Protein AF-A0A6B9RFP9-F1 (afdb_monomer_lite)

Secondary structure (DSSP, 8-state):
-------GGGSPPP--HHHHHHHHHHHHHH--HHHIIIIIHHHHHHHHHHHH-

Radius of gyration: 15.95 Å; chains: 1; bounding box: 34×31×39 Å

pLDDT: mean 90.47, std 9.4, range [45.66, 96.94]

Foldseek 3Di:
DDDDDDPCVVVPDFQQVVLVVLLVVQCVVVVDPVRSVPPSVVVSVVVRVVSRD

Structure (mmCIF, N/CA/C/O backbone):
data_AF-A0A6B9RFP9-F1
#
_entry.id   AF-A0A6B9RFP9-F1
#
loop_
_atom_site.group_PDB
_atom_site.id
_atom_site.type_symbol
_atom_site.label_atom_id
_atom_site.label_alt_id
_atom_site.label_comp_id
_atom_site.label_asym_id
_atom_site.label_entity_id
_atom_site.label_seq_id
_atom_site.pdbx_PDB_ins_code
_atom_site.Cartn_x
_atom_site.Cartn_y
_atom_site.Cartn_z
_atom_site.occupancy
_atom_site.B_iso_or_equiv
_atom_site.auth_seq_id
_atom_site.auth_comp_id
_atom_site.auth_asym_id
_atom_site.auth_atom_id
_atom_site.pdbx_PDB_model_num
ATOM 1 N N . GLY A 1 1 ? 23.103 -22.728 -23.039 1.00 45.66 1 GLY A N 1
ATOM 2 C CA . GLY A 1 1 ? 21.955 -22.156 -22.315 1.00 45.66 1 GLY A CA 1
ATOM 3 C C . GLY A 1 1 ? 22.081 -20.653 -22.344 1.00 45.66 1 GLY A C 1
ATOM 4 O O . GLY A 1 1 ? 23.001 -20.143 -21.729 1.00 45.66 1 GLY A O 1
ATOM 5 N N . GLY A 1 2 ? 21.249 -19.963 -23.121 1.00 57.88 2 GLY A N 1
ATOM 6 C CA . GLY A 1 2 ? 21.281 -18.504 -23.243 1.00 57.88 2 GLY A CA 1
ATOM 7 C C . GLY A 1 2 ? 19.886 -17.949 -22.995 1.00 57.88 2 GLY A C 1
ATOM 8 O O . GLY A 1 2 ? 19.002 -18.129 -23.829 1.00 57.88 2 GLY A O 1
ATOM 9 N N . GLY A 1 3 ? 19.670 -17.347 -21.825 1.00 73.50 3 GLY A N 1
ATOM 10 C CA . GLY A 1 3 ? 18.437 -16.626 -21.516 1.00 73.50 3 GLY A CA 1
ATOM 11 C C . GLY A 1 3 ? 18.373 -15.320 -22.308 1.00 73.50 3 GLY A C 1
ATOM 12 O O . GLY A 1 3 ? 19.397 -14.688 -22.552 1.00 73.50 3 GLY A O 1
ATOM 13 N N . ARG A 1 4 ? 17.169 -14.924 -22.732 1.00 71.44 4 ARG A N 1
ATOM 14 C CA . ARG A 1 4 ? 16.937 -13.659 -23.442 1.00 71.44 4 ARG A CA 1
ATOM 15 C C . ARG A 1 4 ? 17.328 -12.491 -22.529 1.00 71.44 4 ARG A C 1
ATOM 17 O O . ARG A 1 4 ? 16.769 -12.354 -21.445 1.00 71.44 4 ARG A O 1
ATOM 24 N N . THR A 1 5 ? 18.274 -11.661 -22.959 1.00 77.44 5 THR A N 1
ATOM 25 C CA . THR A 1 5 ? 18.735 -10.484 -22.210 1.00 77.44 5 THR A CA 1
ATOM 26 C C . THR A 1 5 ? 17.760 -9.333 -22.418 1.00 77.44 5 THR A C 1
ATOM 28 O O . THR A 1 5 ? 17.896 -8.539 -23.349 1.00 77.44 5 THR A O 1
ATOM 31 N N . ILE A 1 6 ? 16.734 -9.280 -21.576 1.00 85.19 6 ILE A N 1
ATOM 32 C CA . ILE A 1 6 ? 15.816 -8.147 -21.520 1.00 85.19 6 ILE A CA 1
ATOM 33 C C . ILE A 1 6 ? 16.521 -7.002 -20.769 1.00 85.19 6 ILE A C 1
ATOM 35 O O . ILE A 1 6 ? 17.083 -7.257 -19.700 1.00 85.19 6 ILE A O 1
ATOM 39 N N . PRO A 1 7 ? 16.527 -5.759 -21.290 1.00 87.12 7 PRO A N 1
ATOM 40 C CA . PRO A 1 7 ? 17.131 -4.627 -20.596 1.00 87.12 7 PRO A CA 1
ATOM 41 C C . PRO A 1 7 ? 16.519 -4.465 -19.195 1.00 87.12 7 PRO A C 1
ATOM 43 O O . PRO A 1 7 ? 15.294 -4.521 -19.084 1.00 87.12 7 PRO A O 1
ATOM 46 N N . PRO A 1 8 ? 17.312 -4.200 -18.139 1.00 85.62 8 PRO A N 1
ATOM 47 C CA . PRO A 1 8 ? 16.800 -4.052 -16.773 1.00 85.62 8 PRO A CA 1
ATOM 48 C C . PRO A 1 8 ? 15.693 -3.003 -16.658 1.00 85.62 8 PRO A C 1
ATOM 50 O O . PRO A 1 8 ? 14.757 -3.198 -15.899 1.00 85.62 8 PRO A O 1
ATOM 53 N N . ASN A 1 9 ? 15.751 -1.950 -17.482 1.00 86.81 9 ASN A N 1
ATOM 54 C CA . ASN A 1 9 ? 14.734 -0.899 -17.568 1.00 86.81 9 ASN A CA 1
ATOM 55 C C . ASN A 1 9 ? 13.358 -1.368 -18.056 1.00 86.81 9 ASN A C 1
ATOM 57 O O . ASN A 1 9 ? 12.357 -0.720 -17.785 1.00 86.81 9 ASN A O 1
ATOM 61 N N . PHE A 1 10 ? 13.291 -2.493 -18.765 1.00 86.88 10 PHE A N 1
ATOM 62 C CA . PHE A 1 10 ? 12.031 -3.068 -19.235 1.00 86.88 10 PHE A CA 1
ATOM 63 C C . PHE A 1 10 ? 11.417 -4.051 -18.223 1.00 86.88 10 PHE A C 1
ATOM 65 O O . PHE A 1 10 ? 10.246 -4.397 -18.336 1.00 86.88 10 PHE A O 1
ATOM 72 N N . VAL A 1 11 ? 12.197 -4.510 -17.237 1.00 88.12 11 VAL A N 1
ATOM 73 C CA . VAL A 1 11 ? 11.782 -5.499 -16.221 1.00 88.12 11 VAL A CA 1
ATOM 74 C C . VAL A 1 11 ? 11.922 -4.970 -14.796 1.00 88.12 11 VAL A C 1
ATOM 76 O O . VAL A 1 11 ? 11.969 -5.749 -13.845 1.00 88.12 11 VAL A O 1
ATOM 79 N N . MET A 1 12 ? 12.006 -3.648 -14.642 1.00 89.38 12 MET A N 1
ATOM 80 C CA . MET A 1 12 ? 12.058 -3.014 -13.329 1.00 89.38 12 MET A CA 1
ATOM 81 C C . MET A 1 12 ? 10.770 -3.354 -12.567 1.00 89.38 12 MET A C 1
ATOM 83 O O . MET A 1 12 ? 9.680 -3.117 -13.095 1.00 89.38 12 MET A O 1
ATOM 87 N N . PRO A 1 13 ? 10.857 -3.919 -11.353 1.00 90.25 13 PRO A N 1
ATOM 88 C CA . PRO A 1 13 ? 9.678 -4.154 -10.534 1.00 90.25 13 PRO A CA 1
ATOM 89 C C . PRO A 1 13 ? 9.131 -2.830 -9.989 1.00 90.25 13 PRO A C 1
ATOM 91 O O . PRO A 1 13 ? 9.882 -1.882 -9.769 1.00 90.25 13 PRO A O 1
ATOM 94 N N . ALA A 1 14 ? 7.827 -2.788 -9.718 1.00 91.44 14 ALA A N 1
ATOM 95 C CA . ALA A 1 14 ? 7.208 -1.655 -9.042 1.00 91.44 14 ALA A CA 1
ATOM 96 C C . ALA A 1 14 ? 7.609 -1.593 -7.553 1.00 91.44 14 ALA A C 1
ATOM 98 O O . ALA A 1 14 ? 7.671 -2.612 -6.859 1.00 91.44 14 ALA A O 1
ATOM 99 N N . THR A 1 15 ? 7.815 -0.386 -7.039 1.00 94.12 15 THR A N 1
ATOM 100 C CA . THR A 1 15 ? 8.037 -0.081 -5.626 1.00 94.12 15 T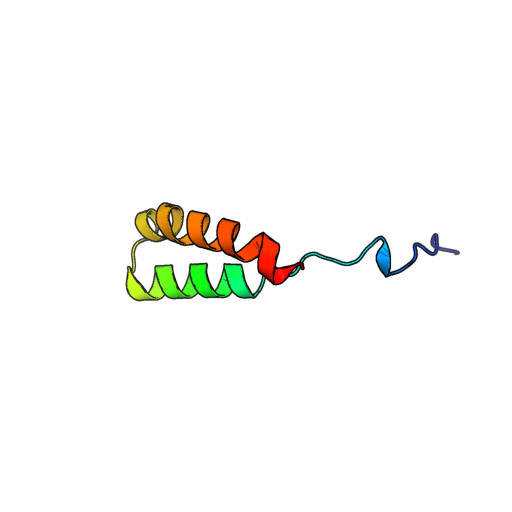HR A CA 1
ATOM 101 C C . THR A 1 15 ? 6.707 -0.106 -4.867 1.00 94.12 15 THR A C 1
ATOM 103 O O . THR A 1 15 ? 5.844 0.748 -5.073 1.00 94.12 15 THR A O 1
ATOM 106 N N . ALA A 1 16 ? 6.545 -1.068 -3.952 1.00 95.44 16 ALA A N 1
ATOM 107 C CA . ALA A 1 16 ? 5.338 -1.229 -3.123 1.00 95.44 16 ALA A CA 1
ATOM 108 C C . ALA A 1 16 ? 5.564 -0.990 -1.614 1.00 95.44 16 ALA A C 1
ATOM 110 O O . ALA A 1 16 ? 4.610 -1.008 -0.837 1.00 95.44 16 ALA A O 1
ATOM 111 N N . ILE A 1 17 ? 6.811 -0.752 -1.186 1.00 96.00 17 ILE A N 1
ATOM 112 C CA . ILE A 1 17 ? 7.178 -0.605 0.235 1.00 96.00 17 ILE A CA 1
ATOM 113 C C . ILE A 1 17 ? 6.411 0.529 0.943 1.00 96.00 17 ILE A C 1
ATOM 115 O O . ILE A 1 17 ? 5.898 0.287 2.036 1.00 96.00 17 ILE A O 1
ATOM 119 N N . PRO A 1 18 ? 6.258 1.736 0.360 1.00 92.88 18 PRO A N 1
ATOM 120 C CA . PRO A 1 18 ? 5.552 2.828 1.033 1.00 92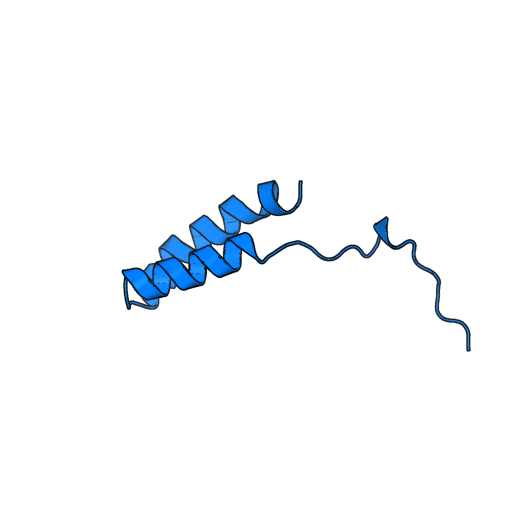.88 18 PRO A CA 1
ATOM 121 C C . PRO A 1 18 ? 4.068 2.520 1.254 1.00 92.88 18 PRO A C 1
ATOM 123 O O . PRO A 1 18 ? 3.529 2.799 2.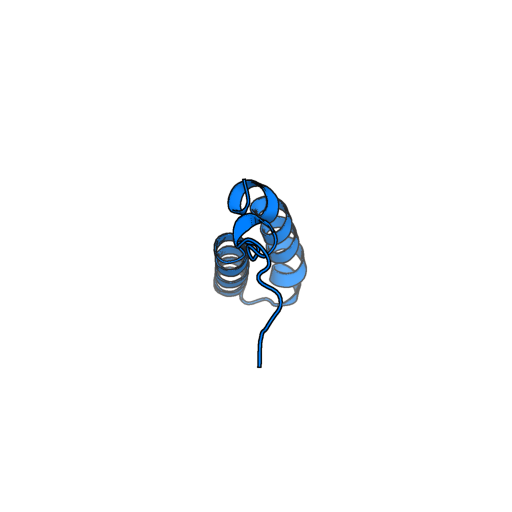323 1.00 92.88 18 PRO A O 1
ATOM 126 N N . GLY A 1 19 ? 3.417 1.889 0.272 1.00 95.25 19 GLY A N 1
ATOM 127 C CA . GLY A 1 19 ? 2.034 1.439 0.406 1.00 95.25 19 GLY A CA 1
ATOM 128 C C . GLY A 1 19 ? 1.887 0.364 1.484 1.00 95.25 19 GLY A C 1
ATOM 129 O O . GLY A 1 19 ? 0.982 0.450 2.314 1.00 95.25 19 GLY A O 1
ATOM 130 N N . ALA A 1 20 ? 2.791 -0.621 1.508 1.00 95.44 20 ALA A N 1
ATOM 131 C CA . ALA A 1 20 ? 2.777 -1.695 2.502 1.00 95.44 20 ALA A CA 1
ATOM 132 C C . ALA A 1 20 ? 2.938 -1.159 3.935 1.00 95.44 20 ALA A C 1
ATOM 134 O O . ALA A 1 20 ? 2.178 -1.542 4.820 1.00 95.44 20 ALA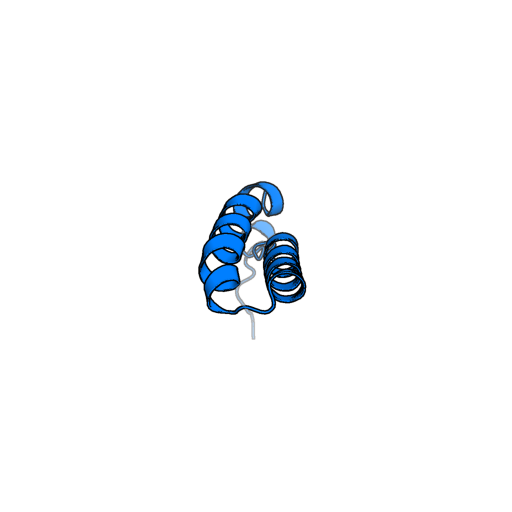 A O 1
ATOM 135 N N . LEU A 1 21 ? 3.841 -0.196 4.149 1.00 96.25 21 LEU A N 1
ATOM 136 C CA . LEU A 1 21 ? 4.008 0.460 5.450 1.00 96.25 21 LEU A CA 1
ATOM 137 C C . LEU A 1 21 ? 2.730 1.156 5.923 1.00 96.25 21 LEU A C 1
ATOM 139 O O . LEU A 1 21 ? 2.384 1.074 7.098 1.00 96.25 21 LEU A O 1
ATOM 143 N N . VAL A 1 22 ? 2.005 1.829 5.028 1.00 96.00 22 VAL A N 1
ATOM 144 C CA . VAL A 1 22 ? 0.737 2.470 5.399 1.00 96.00 22 VAL A CA 1
ATOM 145 C C . VAL A 1 22 ? -0.343 1.438 5.719 1.00 96.00 22 VAL A C 1
ATOM 147 O O . VAL A 1 22 ? -1.112 1.633 6.663 1.00 96.00 22 VAL A O 1
ATOM 150 N N . LEU A 1 23 ? -0.384 0.314 5.003 1.00 95.81 23 LEU A N 1
ATOM 151 C CA . LEU A 1 23 ? -1.278 -0.795 5.337 1.00 95.81 23 LEU A CA 1
ATOM 152 C C . LEU A 1 23 ? -0.990 -1.334 6.754 1.00 95.81 23 LEU A C 1
ATOM 154 O O . LEU A 1 23 ? -1.911 -1.478 7.560 1.00 95.81 23 LEU A O 1
ATOM 158 N N . ASP A 1 24 ? 0.284 -1.531 7.092 1.00 95.94 24 ASP A N 1
ATOM 159 C CA . ASP A 1 24 ? 0.710 -2.017 8.409 1.00 95.94 24 ASP A CA 1
ATOM 160 C C . ASP A 1 24 ? 0.422 -1.000 9.522 1.00 95.94 24 ASP A C 1
ATOM 162 O O . ASP A 1 24 ? -0.103 -1.358 10.579 1.00 95.94 24 ASP A O 1
ATOM 166 N N . ILE A 1 25 ? 0.694 0.288 9.284 1.00 95.75 25 ILE A N 1
ATOM 167 C CA . ILE A 1 25 ? 0.411 1.366 10.243 1.00 95.75 25 ILE A CA 1
ATOM 168 C C . ILE A 1 25 ? -1.098 1.499 10.469 1.00 95.75 25 ILE A C 1
ATOM 170 O O . ILE A 1 25 ? -1.542 1.620 11.611 1.00 95.75 25 ILE A O 1
ATOM 174 N N . THR A 1 26 ? -1.914 1.446 9.413 1.00 94.94 26 THR A N 1
ATOM 175 C CA . THR A 1 26 ? -3.377 1.531 9.558 1.00 94.94 26 THR A CA 1
ATOM 176 C C . THR A 1 26 ? -3.934 0.334 10.323 1.00 94.94 26 THR A C 1
ATOM 178 O O . THR A 1 26 ? -4.802 0.524 11.177 1.00 94.94 26 THR A O 1
ATOM 181 N N . LEU A 1 27 ? -3.408 -0.876 10.105 1.00 96.31 27 LEU A N 1
ATOM 182 C CA . LEU A 1 27 ? -3.754 -2.056 10.903 1.00 96.31 27 LEU A CA 1
ATOM 183 C C . LEU A 1 27 ? -3.320 -1.925 12.363 1.00 96.31 27 LEU A C 1
ATOM 185 O O . LEU A 1 27 ? -4.105 -2.235 13.260 1.00 96.31 27 LEU A O 1
ATOM 189 N N . LEU A 1 28 ? -2.113 -1.418 12.617 1.00 96.31 28 LEU A N 1
ATOM 190 C CA . LEU A 1 28 ? -1.597 -1.212 13.969 1.00 96.31 28 LEU A CA 1
ATOM 191 C C . LEU A 1 28 ? -2.439 -0.198 14.759 1.00 96.31 28 LEU A C 1
ATOM 193 O O . LEU A 1 28 ? -2.740 -0.428 15.932 1.00 96.31 28 LEU A O 1
ATOM 197 N N . LEU A 1 29 ? -2.828 0.907 14.118 1.00 94.25 29 LEU A N 1
ATOM 198 C CA . LEU A 1 29 ? -3.578 1.994 14.750 1.00 94.25 29 LEU A CA 1
ATOM 199 C C . LEU A 1 29 ? -5.051 1.644 14.972 1.00 94.25 29 LEU A C 1
ATOM 201 O O . LEU A 1 29 ? -5.611 1.963 16.018 1.00 94.25 29 LEU A O 1
ATOM 205 N N . THR A 1 30 ? -5.686 0.994 13.998 1.00 9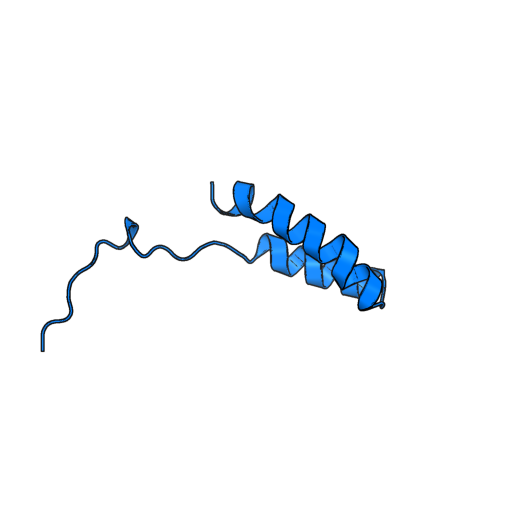1.56 30 THR A N 1
ATOM 206 C CA . THR A 1 30 ? -7.128 0.708 14.060 1.00 91.56 30 THR A CA 1
ATOM 207 C C . THR A 1 30 ? -7.444 -0.634 14.705 1.00 91.56 30 THR A C 1
ATOM 209 O O . THR A 1 30 ? -8.569 -0.833 15.164 1.00 91.56 30 THR A O 1
ATOM 212 N N . ARG A 1 31 ? -6.473 -1.561 14.724 1.00 92.88 31 ARG A N 1
ATOM 213 C CA . ARG A 1 31 ? -6.629 -2.963 15.152 1.00 92.88 31 ARG A CA 1
ATOM 214 C C . ARG A 1 31 ? -7.852 -3.643 14.531 1.00 92.88 31 ARG A C 1
ATOM 216 O O . ARG A 1 31 ? -8.415 -4.571 15.107 1.00 92.88 31 ARG A O 1
ATOM 223 N N . ASN A 1 32 ? -8.279 -3.171 13.361 1.00 93.25 32 ASN A N 1
ATOM 224 C CA . ASN A 1 32 ? -9.482 -3.627 12.695 1.00 93.25 32 ASN A CA 1
ATOM 225 C C . ASN A 1 32 ? -9.194 -3.865 11.215 1.00 93.25 32 ASN A C 1
ATOM 227 O O . ASN A 1 32 ? -9.005 -2.935 10.435 1.00 93.25 32 ASN A O 1
ATOM 231 N N . TRP A 1 33 ? -9.266 -5.135 10.834 1.00 95.06 33 TRP A N 1
ATOM 232 C CA . TRP A 1 33 ? -9.069 -5.603 9.471 1.00 95.06 33 TRP A CA 1
ATOM 233 C C . TRP A 1 33 ? -10.032 -4.959 8.462 1.00 95.06 33 TRP A C 1
ATOM 235 O O . TRP A 1 33 ? -9.603 -4.632 7.360 1.00 95.06 33 TRP A O 1
ATOM 245 N N . THR A 1 34 ? -11.299 -4.704 8.821 1.00 96.94 34 THR A N 1
ATOM 246 C CA . THR A 1 34 ? -12.238 -4.017 7.907 1.00 96.94 34 THR A CA 1
ATOM 247 C C . THR A 1 34 ? -11.835 -2.572 7.647 1.00 96.94 34 THR A C 1
ATOM 249 O O . THR A 1 34 ? -11.902 -2.112 6.509 1.00 96.94 34 THR A O 1
ATOM 252 N N . LEU A 1 35 ? -11.371 -1.857 8.673 1.00 92.00 35 LEU A N 1
ATOM 253 C CA . LEU A 1 35 ? -10.985 -0.458 8.521 1.00 92.00 35 LEU A CA 1
ATOM 254 C C . LEU A 1 35 ? -9.666 -0.326 7.748 1.00 92.00 35 LEU A C 1
ATOM 256 O O . LEU A 1 35 ? -9.555 0.544 6.886 1.00 92.00 35 LEU A O 1
ATOM 260 N N . THR A 1 36 ? -8.716 -1.237 7.976 1.00 95.00 36 THR A N 1
ATOM 261 C CA . THR A 1 36 ? -7.499 -1.379 7.162 1.00 95.00 36 THR A CA 1
ATOM 262 C C . THR A 1 36 ? -7.820 -1.707 5.707 1.00 95.00 36 THR A C 1
ATOM 264 O O . THR A 1 36 ? -7.235 -1.108 4.809 1.00 95.00 36 THR A O 1
ATOM 267 N N . ALA A 1 37 ? -8.765 -2.616 5.451 1.00 94.62 37 ALA A N 1
ATOM 268 C CA . ALA A 1 37 ? -9.143 -2.992 4.091 1.00 94.62 37 ALA A CA 1
ATOM 269 C C . ALA A 1 37 ? -9.755 -1.822 3.313 1.00 94.62 37 ALA A C 1
ATOM 271 O O . ALA A 1 37 ? -9.540 -1.712 2.112 1.00 94.62 37 ALA A O 1
ATOM 272 N N . VAL A 1 38 ? -10.490 -0.935 3.986 1.00 95.94 38 VAL A N 1
ATOM 273 C CA . VAL A 1 38 ? -11.018 0.275 3.354 1.00 95.94 38 VAL A CA 1
ATOM 274 C C . VAL A 1 38 ? -9.918 1.337 3.282 1.00 95.94 38 VAL A C 1
ATOM 276 O O . VAL A 1 38 ? -9.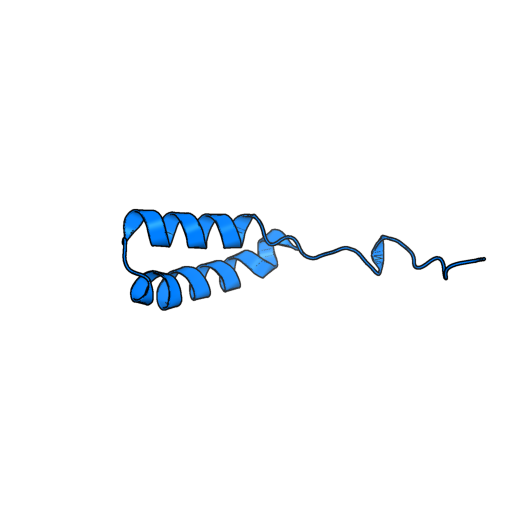383 1.605 2.212 1.00 95.94 38 VAL A O 1
ATOM 279 N N . ILE A 1 39 ? -9.525 1.928 4.408 1.00 94.00 39 ILE A N 1
ATOM 280 C CA . ILE A 1 39 ? -8.654 3.113 4.431 1.00 94.00 39 ILE A CA 1
ATOM 281 C C . ILE A 1 39 ? -7.234 2.778 3.960 1.00 94.00 39 ILE A C 1
ATOM 283 O O . ILE A 1 39 ? -6.667 3.501 3.143 1.00 94.00 39 ILE A O 1
ATOM 287 N N . GLY A 1 40 ? -6.672 1.665 4.433 1.00 94.38 40 GLY A N 1
ATOM 288 C CA . GLY A 1 40 ? -5.328 1.228 4.065 1.00 94.38 40 GLY A CA 1
ATOM 289 C C . GLY A 1 40 ? -5.204 0.911 2.575 1.00 94.38 40 GLY A C 1
ATOM 290 O O . GLY A 1 40 ? -4.219 1.313 1.964 1.00 94.38 40 GLY A O 1
ATOM 291 N N . ALA A 1 41 ? -6.210 0.280 1.958 1.00 94.44 41 ALA A N 1
ATOM 292 C CA . ALA A 1 41 ? -6.191 0.009 0.516 1.00 94.44 41 ALA A CA 1
ATOM 293 C C . ALA A 1 41 ? -6.286 1.291 -0.326 1.00 94.44 41 ALA A C 1
ATOM 295 O O . ALA A 1 41 ? -5.557 1.437 -1.309 1.00 94.44 41 ALA A O 1
ATOM 296 N N . TRP A 1 42 ? -7.131 2.249 0.075 1.00 96.06 42 TRP A N 1
ATOM 297 C CA . TRP A 1 42 ? -7.214 3.556 -0.587 1.00 96.06 42 TRP A CA 1
ATOM 298 C C . TRP A 1 42 ? -5.885 4.317 -0.511 1.00 96.06 42 TRP A C 1
ATOM 300 O O . TRP A 1 42 ? -5.416 4.851 -1.518 1.00 96.06 42 TRP A O 1
ATOM 310 N N . MET A 1 43 ? -5.243 4.330 0.659 1.00 94.38 43 MET A N 1
ATOM 311 C CA . MET A 1 43 ? -3.944 4.982 0.830 1.00 94.38 43 MET A CA 1
ATOM 312 C C . MET A 1 43 ? -2.815 4.242 0.099 1.00 94.38 43 MET A C 1
ATOM 314 O O . MET A 1 43 ? -1.966 4.892 -0.509 1.00 94.38 43 MET A O 1
ATOM 318 N N . PHE A 1 44 ? -2.825 2.906 0.096 1.00 94.12 44 PHE A N 1
ATOM 319 C CA . PHE A 1 44 ? -1.894 2.082 -0.681 1.00 94.12 44 PHE A CA 1
ATOM 320 C C . PHE A 1 44 ? -1.958 2.441 -2.171 1.00 94.12 44 PHE A C 1
ATOM 322 O O . PHE A 1 44 ? -0.924 2.672 -2.798 1.00 94.12 44 PHE A O 1
ATOM 329 N N . ALA A 1 45 ? -3.170 2.551 -2.725 1.00 93.81 45 ALA A N 1
ATOM 330 C CA . ALA A 1 45 ? -3.379 2.925 -4.121 1.00 93.81 45 ALA A CA 1
ATOM 331 C C . ALA A 1 45 ? -2.901 4.356 -4.419 1.00 93.81 45 ALA A C 1
ATOM 333 O O . ALA A 1 45 ? -2.230 4.580 -5.426 1.00 93.81 45 ALA A O 1
ATOM 334 N N . ALA A 1 46 ? -3.184 5.314 -3.532 1.00 94.56 46 ALA A N 1
ATOM 335 C CA . ALA A 1 46 ? -2.745 6.701 -3.694 1.00 94.56 46 ALA A CA 1
ATOM 336 C C . ALA A 1 46 ? -1.212 6.848 -3.679 1.00 94.56 46 ALA A C 1
ATOM 338 O O . ALA A 1 46 ? -0.655 7.641 -4.438 1.00 94.56 46 ALA A O 1
ATOM 339 N N . LEU A 1 47 ? -0.522 6.065 -2.845 1.00 94.75 47 LEU A N 1
ATOM 340 C CA . LEU A 1 47 ? 0.940 6.069 -2.738 1.00 94.75 47 LEU A CA 1
ATOM 341 C C . LEU A 1 47 ? 1.640 5.320 -3.873 1.00 94.75 47 LEU A C 1
ATOM 343 O O . LEU A 1 47 ? 2.844 5.500 -4.055 1.00 94.75 47 LEU A O 1
ATOM 347 N N . PHE A 1 48 ? 0.924 4.509 -4.649 1.00 93.50 48 PHE A N 1
ATOM 348 C CA . PHE A 1 48 ? 1.531 3.696 -5.697 1.00 93.50 48 PHE A CA 1
ATOM 349 C C . PHE A 1 48 ? 2.212 4.553 -6.773 1.00 93.50 48 PHE A C 1
ATOM 351 O O . PHE A 1 48 ? 3.377 4.327 -7.078 1.00 93.50 48 PHE A O 1
ATOM 358 N N . TYR A 1 49 ? 1.539 5.580 -7.298 1.00 91.75 49 TYR A N 1
ATOM 359 C CA . TYR A 1 49 ? 2.112 6.454 -8.329 1.00 91.75 49 TYR A CA 1
ATOM 360 C C . TYR A 1 49 ? 3.364 7.222 -7.861 1.00 91.75 49 TYR A C 1
ATOM 362 O O . TYR A 1 49 ? 4.403 7.069 -8.495 1.00 91.75 49 TYR A O 1
ATOM 370 N N . PRO A 1 50 ? 3.347 7.969 -6.737 1.00 92.06 50 PRO A N 1
ATOM 371 C CA . PRO A 1 50 ? 4.538 8.677 -6.262 1.00 92.06 50 PRO A CA 1
ATOM 372 C C . PRO A 1 50 ? 5.664 7.752 -5.775 1.00 92.06 50 PRO A C 1
ATOM 374 O O . PRO A 1 50 ? 6.798 8.198 -5.675 1.00 92.06 50 PRO A O 1
ATOM 377 N N . SER A 1 51 ? 5.389 6.479 -5.468 1.00 92.19 51 SER A N 1
ATOM 378 C CA . SER A 1 51 ? 6.444 5.506 -5.127 1.00 92.19 51 SER A CA 1
ATOM 379 C C . SER A 1 51 ? 7.177 4.960 -6.358 1.00 92.19 51 SER A C 1
ATOM 381 O O . SER A 1 51 ? 8.245 4.367 -6.219 1.00 92.19 51 SER A O 1
ATOM 383 N N . ASN A 1 52 ? 6.580 5.106 -7.543 1.00 92.00 52 ASN A N 1
ATOM 384 C CA . ASN A 1 52 ? 7.053 4.546 -8.810 1.00 92.00 52 ASN A CA 1
ATOM 385 C C . ASN A 1 52 ? 7.409 5.621 -9.853 1.00 92.00 52 ASN A C 1
ATOM 387 O O . ASN A 1 52 ? 7.743 5.270 -10.983 1.00 92.00 52 ASN A O 1
ATOM 391 N N . TRP A 1 53 ? 7.307 6.899 -9.481 1.00 88.31 53 TRP A N 1
ATOM 392 C CA . TRP A 1 53 ? 7.674 8.069 -10.278 1.00 88.31 53 TRP A CA 1
ATOM 393 C C . TRP A 1 53 ? 9.059 8.569 -9.871 1.00 88.31 53 TRP A C 1
ATOM 395 O O . TRP A 1 53 ? 9.895 8.778 -10.776 1.00 88.31 53 TRP A O 1
#

Sequence (53 aa):
GGGRTIPPNFVMPATAIPGALVLDITLLLTRNWTLTAVIGAWMFAALFYPSNW